Protein AF-A0A6G3S081-F1 (afdb_monomer)

Nearest PDB structures (foldseek):
  8uu7-assembly1_w  TM=6.257E-01  e=2.036E+00  Listeria innocua
  5myj-assembly1_A  TM=5.633E-01  e=4.355E+00  Lactococcus cremoris subsp. cremoris MG1363
  5npg-assembly1_A  TM=3.467E-01  e=5.978E+00  Drosophila melanogaster

Radius of gyration: 28.21 Å; Cα contacts (8 Å, |Δi|>4): 168; chains: 1; bounding box: 70×76×66 Å

Foldseek 3Di:
DDDDDDDDDDDDDDDDDDDDPDDDDDPDDDDDDDDPDWDKDKDWADDALPLQKTWMWIWTDDPPDIDIDTDIDSDDPPDQDWDAQFDDPPGDDADFDDQVLPPVPPSHNDPVSRCVRRHAGDFGQFPDDDGHSVCRPVSVRHD

Secondary structure (DSSP, 8-state):
----PPP----------------PPP----PPPP-SSSEEEEEEEPPSTT---EEEEEEEEETTEEEEEEEEESPPTT-----EEES-TT--------GGG-SS-SS---HHHHHHHH-SEEEE--SSS--SGGGTT-GGG--

pLDDT: mean 82.53, std 19.98, range [39.53, 98.12]

Sequence (143 aa):
MIPRHAVRLTALAAVPAALALATVPAAAHTGHPASASGDSYQVDLTSLNESGAKGTAMLSLDGTRLTVKIEVSGLVPGQPHAQHIHGSTSGHDFHCPDASADKNQDGIVTTAEGIPAYGDINISLTTKGDTSKNSGLAVDRMP

Mean predicted aligned error: 13.12 Å

Solvent-accessible surface area (backbone atoms only — not comparable to full-atom values): 9444 Å² total; per-residue (Å²): 135,90,81,82,85,80,88,79,90,77,88,79,87,81,79,84,83,77,84,76,83,80,80,76,78,75,86,71,83,79,81,78,87,87,63,101,72,55,60,70,47,79,44,80,42,72,56,62,78,82,54,58,31,34,36,41,36,42,37,38,38,54,94,91,47,74,47,78,48,77,50,76,44,57,65,72,82,97,57,87,68,68,55,66,45,59,31,61,98,84,64,77,92,61,40,85,61,59,81,83,38,33,80,86,70,82,83,53,67,48,72,82,48,29,32,87,36,34,37,51,62,49,34,20,54,40,81,61,84,69,36,43,49,92,36,52,77,46,46,93,37,38,124

Structure (mmCIF, N/CA/C/O backbone):
data_AF-A0A6G3S081-F1
#
_entry.id   AF-A0A6G3S081-F1
#
loop_
_atom_site.group_PDB
_atom_site.id
_atom_site.type_symbol
_atom_site.label_atom_id
_atom_site.label_alt_id
_atom_site.label_comp_id
_atom_site.label_asym_id
_atom_site.label_entity_id
_atom_site.label_seq_id
_atom_site.pdbx_PDB_ins_code
_atom_site.Cartn_x
_atom_site.Cartn_y
_atom_site.Cartn_z
_atom_site.occupancy
_atom_site.B_iso_or_equiv
_atom_site.auth_seq_id
_atom_site.auth_comp_id
_atom_site.auth_asym_id
_atom_site.auth_atom_id
_atom_site.pdbx_PDB_model_num
ATOM 1 N N . MET A 1 1 ? 54.254 58.977 -49.896 1.00 39.53 1 MET A N 1
ATOM 2 C CA . MET A 1 1 ? 53.050 59.688 -50.382 1.00 39.53 1 MET A CA 1
ATOM 3 C C . MET A 1 1 ? 51.918 58.666 -50.439 1.00 39.53 1 MET A C 1
ATOM 5 O O . MET A 1 1 ? 52.105 57.630 -51.057 1.00 39.53 1 MET A O 1
ATOM 9 N N . ILE A 1 2 ? 50.833 58.880 -49.689 1.00 45.09 2 ILE A N 1
ATOM 10 C CA . ILE A 1 2 ? 49.697 57.945 -49.514 1.00 45.09 2 ILE A CA 1
ATOM 11 C C . ILE A 1 2 ? 48.881 57.877 -50.827 1.00 45.09 2 ILE A C 1
ATOM 13 O O . ILE A 1 2 ? 48.691 58.926 -51.444 1.00 45.09 2 ILE A O 1
ATOM 17 N N . PRO A 1 3 ? 48.334 56.707 -51.225 1.00 46.28 3 PRO A N 1
ATOM 18 C CA . PRO A 1 3 ? 46.870 56.629 -51.257 1.00 46.28 3 PRO A CA 1
ATOM 19 C C . PRO A 1 3 ? 46.257 55.281 -50.805 1.00 46.28 3 PRO A C 1
ATOM 21 O O . PRO A 1 3 ? 46.511 54.224 -51.363 1.00 46.28 3 PRO A O 1
ATOM 24 N N . ARG A 1 4 ? 45.362 55.410 -49.815 1.00 47.19 4 ARG A N 1
ATOM 25 C CA . ARG A 1 4 ? 43.969 54.919 -49.761 1.00 47.19 4 ARG A CA 1
ATOM 26 C C . ARG A 1 4 ? 43.720 53.431 -50.053 1.00 47.19 4 ARG A C 1
ATOM 28 O O . ARG A 1 4 ? 43.466 53.042 -51.188 1.00 47.19 4 ARG A O 1
ATOM 35 N N . HIS A 1 5 ? 43.617 52.635 -48.987 1.00 46.06 5 HIS A N 1
ATOM 36 C CA . HIS A 1 5 ? 42.924 51.348 -49.037 1.00 46.06 5 HIS A CA 1
ATOM 37 C C . HIS A 1 5 ? 41.406 51.538 -48.987 1.00 46.06 5 HIS A C 1
ATOM 39 O O . HIS A 1 5 ? 40.876 52.325 -48.202 1.00 46.06 5 HIS A O 1
ATOM 45 N N . ALA A 1 6 ? 40.737 50.832 -49.896 1.00 58.69 6 ALA A N 1
ATOM 46 C CA . ALA A 1 6 ? 39.307 50.867 -50.118 1.00 58.69 6 ALA A CA 1
ATOM 47 C C . ALA A 1 6 ? 38.536 50.123 -49.021 1.00 58.69 6 ALA A C 1
ATOM 49 O O . ALA A 1 6 ? 38.948 49.080 -48.520 1.00 58.69 6 ALA A O 1
ATOM 50 N N . VAL A 1 7 ? 37.378 50.692 -48.707 1.00 50.53 7 VAL A N 1
ATOM 51 C CA . VAL A 1 7 ? 36.355 50.191 -47.795 1.00 50.53 7 VAL A CA 1
ATOM 52 C C . VAL A 1 7 ? 35.691 48.937 -48.369 1.00 50.53 7 VAL A C 1
ATOM 54 O O . VAL A 1 7 ? 35.231 48.954 -49.510 1.00 50.53 7 VAL A O 1
ATOM 57 N N . ARG A 1 8 ? 35.521 47.900 -47.544 1.00 54.97 8 ARG A N 1
ATOM 58 C CA . ARG A 1 8 ? 34.374 46.986 -47.637 1.00 54.97 8 ARG A CA 1
ATOM 59 C C . ARG A 1 8 ? 33.837 46.699 -46.237 1.00 54.97 8 ARG A C 1
ATOM 61 O O . ARG A 1 8 ? 34.487 46.038 -45.438 1.00 54.97 8 ARG A O 1
ATOM 68 N N . LEU A 1 9 ? 32.650 47.243 -45.966 1.00 50.84 9 LEU A N 1
ATOM 69 C CA . LEU A 1 9 ? 31.793 46.853 -44.853 1.00 50.84 9 LEU A CA 1
ATOM 70 C C . LEU A 1 9 ? 31.280 45.432 -45.105 1.00 50.84 9 LEU A C 1
ATOM 72 O O . LEU A 1 9 ? 30.627 45.184 -46.117 1.00 50.84 9 LEU A O 1
ATOM 76 N N . THR A 1 10 ? 31.484 44.541 -44.146 1.00 50.81 10 THR A N 1
ATOM 77 C CA . THR A 1 10 ? 30.658 43.344 -43.977 1.00 50.81 10 THR A CA 1
ATOM 78 C C . THR A 1 10 ? 30.145 43.348 -42.549 1.00 50.81 10 THR A C 1
ATOM 80 O O . THR A 1 10 ? 30.897 43.120 -41.605 1.00 50.81 10 THR A O 1
ATOM 83 N N . ALA A 1 11 ? 28.867 43.687 -42.403 1.00 49.09 11 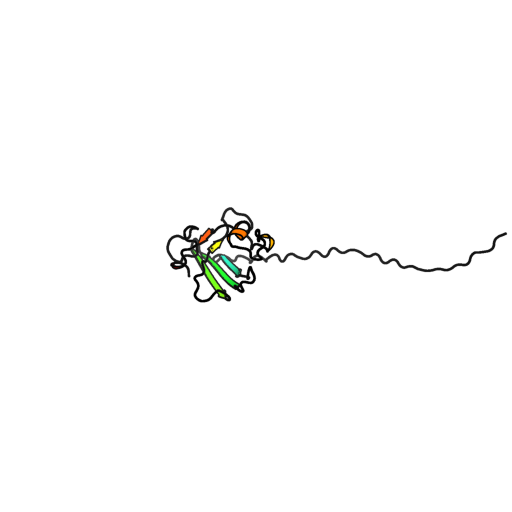ALA A N 1
ATOM 84 C CA . ALA A 1 11 ? 28.136 43.598 -41.153 1.00 49.09 11 ALA A CA 1
ATOM 85 C C . ALA A 1 11 ? 27.917 42.119 -40.807 1.00 49.09 11 ALA A C 1
ATOM 87 O O . ALA A 1 11 ? 27.245 41.408 -41.551 1.00 49.09 11 ALA A O 1
ATOM 88 N N . LEU A 1 12 ? 28.470 41.662 -39.682 1.00 48.69 12 LEU A N 1
ATOM 89 C CA . LEU A 1 12 ? 28.024 40.439 -39.020 1.00 48.69 12 LEU A CA 1
ATOM 90 C C . LEU A 1 12 ? 27.224 40.851 -37.785 1.00 48.69 12 LEU A C 1
ATOM 92 O O . LEU A 1 12 ? 27.776 41.327 -36.796 1.00 48.69 12 LEU A O 1
ATOM 96 N N . ALA A 1 13 ? 25.907 40.695 -37.878 1.00 47.91 13 ALA A N 1
ATOM 97 C CA . ALA A 1 13 ? 25.008 40.778 -36.742 1.00 47.91 13 ALA A CA 1
ATOM 98 C C . ALA A 1 13 ? 25.212 39.531 -35.869 1.00 47.91 13 ALA A C 1
ATOM 100 O O . ALA A 1 13 ? 24.849 38.426 -36.268 1.00 47.91 13 ALA A O 1
ATOM 101 N N . ALA A 1 14 ? 25.807 39.701 -34.690 1.00 49.00 14 ALA A N 1
ATOM 102 C CA . ALA A 1 14 ? 25.841 38.671 -33.660 1.00 49.00 14 ALA A CA 1
ATOM 103 C C . ALA A 1 14 ? 24.633 38.873 -32.734 1.00 49.00 14 ALA A C 1
ATOM 105 O O . ALA A 1 14 ? 24.585 39.816 -31.946 1.00 49.00 14 ALA A O 1
ATOM 106 N N . VAL A 1 15 ? 23.631 38.008 -32.883 1.00 49.19 15 VAL A N 1
ATOM 107 C CA . VAL A 1 15 ? 22.456 37.927 -32.007 1.00 49.19 15 VAL A CA 1
ATOM 108 C C . VAL A 1 15 ? 22.872 37.247 -30.691 1.00 49.19 15 VAL A C 1
ATOM 110 O O . VAL A 1 15 ? 23.509 36.194 -30.747 1.00 49.19 15 VAL A O 1
ATOM 113 N N . PRO A 1 16 ? 22.535 37.795 -29.510 1.00 48.22 16 PRO A N 1
ATOM 114 C CA . PRO A 1 16 ? 22.833 37.150 -28.236 1.00 48.22 16 PRO A CA 1
ATOM 115 C C . PRO A 1 16 ? 21.878 35.972 -27.995 1.00 48.22 16 PRO A C 1
ATOM 117 O O . PRO A 1 16 ? 20.666 36.153 -27.888 1.00 48.22 16 PRO A O 1
ATOM 120 N N . ALA A 1 17 ? 22.420 34.758 -27.884 1.00 48.38 17 ALA A N 1
ATOM 121 C CA . ALA A 1 17 ? 21.677 33.592 -27.419 1.00 48.38 17 ALA A CA 1
ATOM 122 C C . ALA A 1 17 ? 21.568 33.641 -25.885 1.00 48.38 17 ALA A C 1
ATOM 124 O O . ALA A 1 17 ? 22.477 33.230 -25.167 1.00 48.38 17 ALA A O 1
ATOM 125 N N . ALA A 1 18 ? 20.461 34.188 -25.382 1.00 49.62 18 ALA A N 1
ATOM 126 C CA . ALA A 1 18 ? 20.084 34.077 -23.980 1.00 49.62 18 ALA A CA 1
ATOM 127 C C . ALA A 1 18 ? 19.615 32.639 -23.702 1.00 49.62 18 ALA A C 1
ATOM 129 O O . ALA A 1 18 ? 18.588 32.197 -24.216 1.00 49.62 18 ALA A O 1
ATOM 130 N N . LEU A 1 19 ? 20.386 31.903 -22.902 1.00 48.91 19 LEU A N 1
ATOM 131 C CA . LEU A 1 19 ? 20.031 30.569 -22.426 1.00 48.91 19 LEU A CA 1
ATOM 132 C C . LEU A 1 19 ? 19.014 30.720 -21.282 1.00 48.91 19 LEU A C 1
ATOM 134 O O . LEU A 1 19 ? 19.380 30.955 -20.133 1.00 48.91 19 LEU A O 1
ATOM 138 N N . ALA A 1 20 ? 17.724 30.646 -21.603 1.00 49.78 20 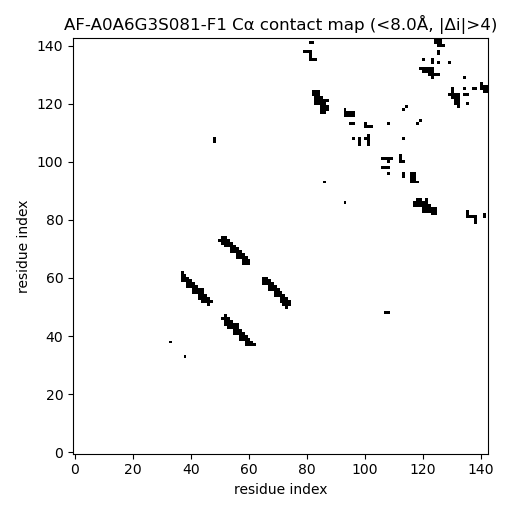ALA A N 1
ATOM 139 C CA . ALA A 1 20 ? 16.670 30.568 -20.598 1.00 49.78 20 ALA A CA 1
ATOM 140 C C . ALA A 1 20 ? 16.621 29.137 -20.036 1.00 49.78 20 ALA A C 1
ATOM 142 O O . ALA A 1 20 ? 16.283 28.197 -20.755 1.00 49.78 20 ALA A O 1
ATOM 143 N N . LEU A 1 21 ? 16.966 28.965 -18.755 1.00 49.88 21 LEU A N 1
ATOM 144 C CA . LEU A 1 21 ? 16.672 27.738 -18.013 1.00 49.88 21 LEU A CA 1
ATOM 145 C C . LEU A 1 21 ? 15.148 27.610 -17.891 1.00 49.88 21 LEU A C 1
ATOM 147 O O . LEU A 1 21 ? 14.517 28.321 -17.110 1.00 49.88 21 LEU A O 1
ATOM 151 N N . ALA A 1 22 ? 14.556 26.708 -18.669 1.00 47.72 22 ALA A N 1
ATOM 152 C CA . ALA A 1 22 ? 13.184 26.275 -18.463 1.00 47.72 22 ALA A CA 1
ATOM 153 C C . ALA A 1 22 ? 13.145 25.384 -17.214 1.00 47.72 22 ALA A C 1
ATOM 155 O O . ALA A 1 22 ? 13.578 24.233 -17.237 1.00 47.72 22 ALA A O 1
ATOM 156 N N . THR A 1 23 ? 12.652 25.922 -16.103 1.00 50.44 23 THR A N 1
ATOM 157 C CA . THR A 1 23 ? 12.283 25.124 -14.935 1.00 50.44 23 THR A CA 1
ATOM 158 C C . THR A 1 23 ? 11.034 24.322 -15.285 1.00 50.44 23 THR A C 1
ATOM 160 O O . THR A 1 23 ? 9.950 24.887 -15.428 1.00 50.44 23 THR A O 1
ATOM 163 N N . VAL A 1 24 ? 11.184 23.010 -15.448 1.00 52.03 24 VAL A N 1
ATOM 164 C CA . VAL A 1 24 ? 10.060 22.068 -15.473 1.00 52.03 24 VAL A CA 1
ATOM 165 C C . VAL A 1 24 ? 9.374 22.120 -14.103 1.00 52.03 24 VAL A C 1
ATOM 167 O O . VAL A 1 24 ? 10.057 21.915 -13.097 1.00 52.03 24 VAL A O 1
ATOM 170 N N . PRO A 1 25 ? 8.063 22.396 -14.008 1.00 51.69 25 PRO A N 1
ATOM 171 C CA . PRO A 1 25 ? 7.356 22.218 -12.754 1.00 51.69 25 PRO A CA 1
ATOM 172 C C . PRO A 1 25 ? 7.277 20.715 -12.481 1.00 51.69 25 PRO A C 1
ATOM 174 O O . PRO A 1 25 ? 6.672 19.972 -13.254 1.00 51.69 25 PRO A O 1
ATOM 177 N N . ALA A 1 26 ? 7.892 20.266 -11.386 1.00 47.66 26 ALA A N 1
ATOM 178 C CA . ALA A 1 26 ? 7.526 19.000 -10.773 1.00 47.66 26 ALA A CA 1
ATOM 179 C C . ALA A 1 26 ? 6.018 19.050 -10.493 1.00 47.66 26 ALA A C 1
ATOM 181 O O . ALA A 1 26 ? 5.528 20.025 -9.917 1.00 47.66 26 ALA A O 1
ATOM 182 N N . ALA A 1 27 ? 5.281 18.040 -10.950 1.00 51.53 27 ALA A N 1
ATOM 183 C CA . ALA A 1 27 ? 3.866 17.893 -10.654 1.00 51.53 27 ALA A CA 1
ATOM 184 C C . ALA A 1 27 ? 3.706 17.669 -9.144 1.00 51.53 27 ALA A C 1
ATOM 186 O O . ALA A 1 27 ? 3.759 16.548 -8.652 1.00 51.53 27 ALA A O 1
ATOM 187 N N . ALA A 1 28 ? 3.572 18.759 -8.394 1.00 46.56 28 ALA A N 1
ATOM 188 C CA . ALA A 1 28 ? 3.164 18.715 -7.005 1.00 46.56 28 ALA A CA 1
ATOM 189 C C . ALA A 1 28 ? 1.699 18.272 -6.976 1.00 46.56 28 ALA A C 1
ATOM 191 O O . ALA A 1 28 ? 0.830 18.956 -7.523 1.00 46.56 28 ALA A O 1
ATOM 192 N N . HIS A 1 29 ? 1.426 17.123 -6.359 1.00 52.72 29 HIS A N 1
ATOM 193 C CA . HIS A 1 29 ? 0.065 16.714 -6.043 1.00 52.72 29 HIS A CA 1
ATOM 194 C C . HIS A 1 29 ? -0.567 17.800 -5.164 1.00 52.72 29 HIS A C 1
ATOM 196 O O . HIS A 1 29 ? -0.135 18.053 -4.040 1.00 52.72 29 HIS A O 1
ATOM 202 N N . THR A 1 30 ? -1.560 18.498 -5.709 1.00 54.34 30 THR A N 1
ATOM 203 C CA . THR A 1 30 ? -2.309 19.532 -5.000 1.00 54.34 30 THR A CA 1
ATOM 204 C C . THR A 1 30 ? -3.079 18.884 -3.855 1.00 54.34 30 THR A C 1
ATOM 206 O O . THR A 1 30 ? -3.978 18.075 -4.090 1.00 54.34 30 THR A O 1
ATOM 209 N N . GLY A 1 31 ? -2.722 19.232 -2.618 1.00 49.59 31 GLY A N 1
ATOM 210 C CA . GLY A 1 31 ? -3.473 18.839 -1.430 1.00 49.59 31 GLY A CA 1
ATOM 211 C C . GLY A 1 31 ? -4.921 19.325 -1.520 1.00 49.59 31 GLY A C 1
ATOM 212 O O . GLY A 1 31 ? -5.180 20.476 -1.875 1.00 49.59 31 GLY A O 1
ATOM 213 N N . HIS A 1 32 ? -5.864 18.434 -1.224 1.00 56.84 32 HIS A N 1
ATOM 214 C CA . HIS A 1 32 ? -7.286 18.758 -1.173 1.00 56.84 32 HIS A CA 1
ATOM 215 C C . HIS A 1 32 ? -7.602 19.558 0.107 1.00 56.84 32 HIS A C 1
ATOM 217 O O . HIS A 1 32 ? -7.055 19.242 1.165 1.00 56.84 32 HIS A O 1
ATOM 223 N N . PRO A 1 33 ? -8.478 20.580 0.052 1.00 50.25 33 PRO A N 1
ATOM 224 C CA . PRO A 1 33 ? -8.895 21.316 1.241 1.00 50.25 33 PRO A CA 1
ATOM 225 C C . PRO A 1 33 ? -9.764 20.431 2.146 1.00 50.25 33 PRO A C 1
ATOM 227 O O . PRO A 1 33 ? -10.773 19.880 1.706 1.00 50.25 33 PRO A O 1
ATOM 230 N N . ALA A 1 34 ? -9.386 20.319 3.421 1.00 49.50 34 ALA A N 1
ATOM 231 C CA . ALA A 1 34 ? -10.163 19.614 4.435 1.00 49.50 34 ALA A CA 1
ATOM 232 C C . ALA A 1 34 ? -11.380 20.456 4.855 1.00 49.50 34 ALA A C 1
ATOM 234 O O . ALA A 1 34 ? -11.236 21.579 5.343 1.00 49.50 34 ALA A O 1
ATOM 235 N N . SER A 1 35 ? -12.582 19.913 4.659 1.00 42.03 35 SER A N 1
ATOM 236 C CA . SER A 1 35 ? -13.835 20.469 5.173 1.00 42.03 35 SER A CA 1
ATOM 237 C C . SER A 1 35 ? -14.300 19.616 6.355 1.00 42.03 35 SER A C 1
ATOM 239 O O . SER A 1 35 ? -14.198 18.393 6.315 1.00 42.03 35 SER A O 1
ATOM 241 N N . ALA A 1 36 ? -14.781 20.253 7.423 1.00 48.78 36 ALA A N 1
ATOM 242 C CA . ALA A 1 36 ? -15.096 19.610 8.697 1.00 48.78 36 ALA A CA 1
ATOM 243 C C . ALA A 1 36 ? -16.326 18.675 8.615 1.00 48.78 36 ALA A C 1
ATOM 245 O O . ALA A 1 36 ? -17.447 19.090 8.901 1.00 48.78 36 ALA A O 1
ATOM 246 N N . SER A 1 37 ? -16.099 17.412 8.236 1.00 54.12 37 SER A N 1
ATOM 247 C CA . SER A 1 37 ? -16.997 16.258 8.415 1.00 54.12 37 SER A CA 1
ATOM 248 C C . SER A 1 37 ? -16.253 14.955 8.072 1.00 54.12 37 SER A C 1
ATOM 250 O O . SER A 1 37 ? -16.465 14.407 6.997 1.00 54.12 37 SER A O 1
ATOM 252 N N . GLY A 1 38 ? -15.368 14.481 8.957 1.00 61.09 38 GLY A N 1
ATOM 253 C CA . GLY A 1 38 ? -14.516 13.305 8.713 1.00 61.09 38 GLY A CA 1
ATOM 254 C C . GLY A 1 38 ? -13.500 13.526 7.585 1.00 61.09 38 GLY A C 1
ATOM 255 O O . GLY A 1 38 ? -13.840 13.964 6.486 1.00 61.09 38 GLY A O 1
ATOM 256 N N . ASP A 1 39 ? -12.230 13.225 7.830 1.00 82.38 39 ASP A N 1
ATOM 257 C CA . ASP A 1 39 ? -11.232 13.397 6.778 1.00 82.38 39 ASP A CA 1
ATOM 258 C C . ASP A 1 39 ? -11.407 12.290 5.736 1.00 82.38 39 ASP A C 1
ATOM 260 O O . ASP A 1 39 ? -11.436 11.102 6.072 1.00 82.38 39 ASP A O 1
ATOM 264 N N . SER A 1 40 ? -11.553 12.682 4.470 1.00 91.50 40 SER A N 1
ATOM 265 C CA . SER A 1 40 ? -11.631 11.757 3.341 1.00 91.50 40 SER A CA 1
ATOM 266 C C . SER A 1 40 ? -10.468 11.994 2.389 1.00 91.50 40 SER A C 1
ATOM 268 O O . SER A 1 40 ? -10.193 13.128 2.002 1.00 91.50 40 SER A O 1
ATOM 270 N N . TYR A 1 41 ? -9.807 10.912 1.996 1.00 94.19 41 TYR A N 1
ATOM 271 C CA . TYR A 1 41 ? -8.633 10.918 1.137 1.00 94.19 41 TYR A CA 1
ATOM 272 C C . TYR A 1 41 ? -8.867 9.985 -0.045 1.00 94.19 41 TYR A C 1
ATOM 274 O O . TYR A 1 41 ? -9.362 8.871 0.125 1.00 94.19 41 TYR A O 1
ATOM 282 N N . GLN A 1 42 ? -8.489 10.431 -1.237 1.00 95.94 42 GLN A N 1
ATOM 283 C CA . GLN A 1 42 ? -8.444 9.593 -2.427 1.00 95.94 42 GLN A CA 1
ATOM 284 C C . GLN A 1 42 ? -6.986 9.327 -2.795 1.00 95.94 42 GLN A C 1
ATOM 286 O O . GLN A 1 42 ? -6.161 10.239 -2.778 1.00 95.94 42 GLN A O 1
ATOM 291 N N . VAL A 1 43 ? -6.691 8.080 -3.143 1.00 94.94 43 VAL A N 1
ATOM 292 C CA . VAL A 1 43 ? -5.395 7.634 -3.648 1.00 94.94 43 VAL A CA 1
ATOM 293 C C . VAL A 1 43 ? -5.620 6.984 -5.002 1.00 94.94 43 VAL A C 1
ATOM 295 O O . VAL A 1 43 ? -6.379 6.020 -5.109 1.00 94.94 43 VAL A O 1
ATOM 298 N N . ASP A 1 44 ? -4.946 7.490 -6.027 1.00 96.25 44 ASP A N 1
ATOM 299 C CA . ASP A 1 44 ? -4.932 6.857 -7.340 1.00 96.25 44 ASP A CA 1
ATOM 300 C C . ASP A 1 44 ? -3.775 5.854 -7.397 1.00 96.25 44 ASP A C 1
ATOM 302 O O . ASP A 1 44 ? -2.619 6.189 -7.137 1.00 96.25 44 AS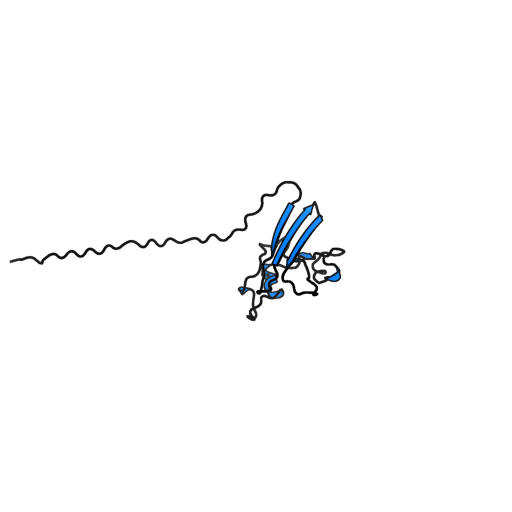P A O 1
ATOM 306 N N . LEU A 1 45 ? -4.099 4.600 -7.707 1.00 95.50 45 LEU A N 1
ATOM 307 C CA . LEU A 1 45 ? -3.153 3.495 -7.789 1.00 95.50 45 LEU A CA 1
ATOM 308 C C . LEU A 1 45 ? -2.713 3.327 -9.241 1.00 95.50 45 LEU A C 1
ATOM 310 O O . LEU A 1 45 ? -3.520 2.984 -10.113 1.00 95.50 45 LEU A O 1
ATOM 314 N N . THR A 1 46 ? -1.426 3.540 -9.492 1.00 94.44 46 THR A N 1
ATOM 315 C CA . THR A 1 46 ? -0.795 3.323 -10.793 1.00 94.44 46 THR A CA 1
ATOM 316 C C . THR A 1 46 ? 0.028 2.039 -10.793 1.00 94.44 46 THR A C 1
ATOM 318 O O . THR A 1 46 ? 0.454 1.534 -9.756 1.00 94.44 46 THR A O 1
ATOM 321 N N . SER A 1 47 ? 0.222 1.486 -11.986 1.00 94.31 47 SER A N 1
ATOM 322 C CA . SER A 1 47 ? 0.970 0.246 -12.173 1.00 94.31 47 SER A CA 1
ATOM 323 C C . SER A 1 47 ? 2.459 0.453 -11.893 1.00 94.31 47 SER A C 1
ATOM 325 O O . SER A 1 47 ? 3.066 1.366 -12.448 1.00 94.31 47 SER A O 1
ATOM 327 N N . LEU A 1 48 ? 3.057 -0.465 -11.130 1.00 92.44 48 LEU A N 1
ATOM 328 C CA . LEU A 1 48 ? 4.507 -0.693 -1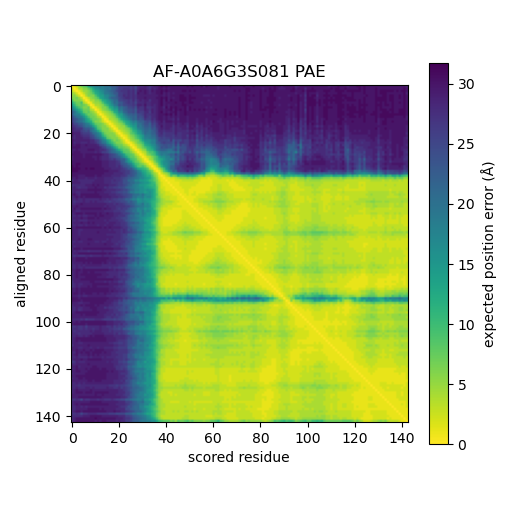1.084 1.00 92.44 48 LEU A CA 1
ATOM 329 C C . LEU A 1 48 ? 4.867 -1.971 -11.853 1.00 92.44 48 LEU A C 1
ATOM 331 O O . LEU A 1 48 ? 4.023 -2.861 -11.998 1.00 92.44 48 LEU A O 1
ATOM 335 N N . ASN A 1 49 ? 6.109 -2.051 -12.342 1.00 93.44 49 ASN A N 1
ATOM 336 C CA . ASN A 1 49 ? 6.653 -3.183 -13.111 1.00 93.44 49 ASN A CA 1
ATOM 337 C C . ASN A 1 49 ? 5.783 -3.604 -14.307 1.00 93.44 49 ASN A C 1
ATOM 339 O O . ASN A 1 49 ? 5.639 -4.795 -14.574 1.00 93.44 49 ASN A O 1
ATOM 343 N N . GLU A 1 50 ? 5.125 -2.646 -14.970 1.00 91.81 50 GLU A N 1
ATOM 344 C CA . GLU A 1 50 ? 4.176 -2.924 -16.062 1.00 91.81 50 GLU A CA 1
ATOM 345 C C . GLU A 1 50 ? 3.106 -3.981 -15.710 1.00 91.81 50 GLU A C 1
ATOM 347 O O . GLU A 1 50 ? 2.562 -4.654 -16.584 1.00 91.81 50 GLU A O 1
ATOM 352 N N . SER A 1 51 ? 2.778 -4.130 -14.420 1.00 93.12 51 SER A N 1
ATOM 353 C CA . SER A 1 51 ? 1.829 -5.137 -13.923 1.00 93.12 51 SER A CA 1
ATOM 354 C C . SER A 1 51 ? 0.419 -4.986 -14.497 1.00 93.12 51 SER A C 1
ATOM 356 O O . SER A 1 51 ? -0.362 -5.934 -14.480 1.00 93.12 51 SER A O 1
ATOM 358 N N . GLY A 1 52 ? 0.062 -3.788 -14.970 1.00 95.81 52 GLY A N 1
ATOM 359 C CA . GLY A 1 52 ? -1.271 -3.460 -15.471 1.00 95.81 52 GLY A CA 1
ATOM 360 C C . GLY A 1 52 ? -2.309 -3.225 -14.368 1.00 95.81 52 GLY A C 1
ATOM 361 O O . GLY A 1 52 ? -3.419 -2.764 -14.676 1.00 95.81 52 GLY A O 1
ATOM 362 N N . ALA A 1 53 ? -1.940 -3.484 -13.108 1.00 96.38 53 ALA A N 1
ATOM 363 C CA . ALA A 1 53 ? -2.743 -3.217 -11.927 1.00 96.38 53 ALA A CA 1
ATOM 364 C C . ALA A 1 53 ? -2.909 -1.707 -11.728 1.00 96.38 53 ALA A C 1
ATOM 366 O O . ALA A 1 53 ? -1.942 -0.948 -11.754 1.00 96.38 53 ALA A O 1
ATOM 367 N N . LYS A 1 54 ? -4.151 -1.259 -11.565 1.00 97.56 54 LYS A N 1
ATOM 368 C CA . LYS A 1 54 ? -4.488 0.156 -11.366 1.00 97.56 54 LYS A CA 1
ATOM 369 C C . LYS A 1 54 ? -5.858 0.301 -10.730 1.00 97.56 54 LYS A C 1
ATOM 371 O O . LYS A 1 54 ? -6.691 -0.604 -10.849 1.00 97.56 54 LYS A O 1
ATOM 376 N N . GLY A 1 55 ? -6.119 1.449 -10.126 1.00 97.06 55 GLY A N 1
ATOM 377 C CA . GLY A 1 55 ? -7.400 1.703 -9.487 1.00 97.06 55 GLY A CA 1
ATOM 378 C C . GLY A 1 55 ? -7.425 2.968 -8.652 1.00 97.06 55 GLY A C 1
ATOM 379 O O . GLY A 1 55 ? -6.565 3.833 -8.785 1.00 97.06 55 GLY A O 1
ATOM 380 N N . THR A 1 56 ? -8.401 3.032 -7.758 1.00 98.12 56 THR A N 1
ATOM 381 C CA . THR A 1 56 ? -8.572 4.127 -6.809 1.00 98.12 56 THR A CA 1
ATOM 382 C C . THR A 1 56 ? -8.918 3.551 -5.441 1.00 98.12 56 THR A C 1
ATOM 384 O O . THR A 1 56 ? -9.736 2.635 -5.327 1.00 98.12 56 THR A O 1
ATOM 387 N N . ALA A 1 57 ? -8.307 4.099 -4.395 1.00 97.12 57 ALA A N 1
ATOM 388 C CA . ALA A 1 57 ? -8.674 3.849 -3.012 1.00 97.12 57 ALA A CA 1
ATOM 389 C C . ALA A 1 57 ? -9.256 5.125 -2.394 1.00 97.12 57 ALA A C 1
ATOM 391 O O . ALA A 1 57 ? -8.674 6.201 -2.498 1.00 97.12 57 ALA A O 1
ATOM 392 N N . MET A 1 58 ? -10.401 5.003 -1.732 1.00 97.56 58 MET A N 1
ATOM 393 C CA . MET A 1 58 ? -11.002 6.057 -0.923 1.00 97.56 58 MET A CA 1
ATOM 394 C C . MET A 1 58 ? -10.920 5.665 0.548 1.00 97.56 58 MET A C 1
ATOM 396 O O . MET A 1 58 ? -11.375 4.588 0.937 1.00 97.56 58 MET A O 1
ATOM 400 N N . LEU A 1 59 ? -10.348 6.544 1.361 1.00 95.94 59 LEU A N 1
ATOM 401 C CA . LEU A 1 59 ? -10.180 6.381 2.796 1.00 95.94 59 LEU A CA 1
ATOM 402 C C . LEU A 1 59 ? -11.021 7.446 3.495 1.00 95.94 59 LEU A C 1
ATOM 404 O O . LEU A 1 59 ? -10.905 8.617 3.159 1.00 95.94 59 LEU A O 1
ATOM 408 N N . SER A 1 60 ? -11.843 7.060 4.464 1.00 96.31 60 SER A N 1
ATOM 409 C CA . SER A 1 60 ? -12.611 7.991 5.297 1.00 96.31 60 SER A CA 1
ATOM 410 C C . SER A 1 60 ? -12.393 7.664 6.769 1.00 96.31 60 SER A C 1
ATOM 412 O O . SER A 1 60 ? -12.563 6.510 7.177 1.00 96.31 60 SER A O 1
ATOM 414 N N . LEU A 1 61 ? -11.979 8.661 7.552 1.00 93.44 61 LEU A N 1
ATOM 415 C CA . LEU A 1 61 ? -11.696 8.529 8.977 1.00 93.44 61 LEU A CA 1
ATOM 416 C C . LEU A 1 61 ? -12.791 9.204 9.812 1.00 93.44 61 LEU A C 1
ATOM 418 O O . LEU A 1 61 ? -12.995 10.416 9.731 1.00 93.44 61 LEU A O 1
ATOM 422 N N . ASP A 1 62 ? -13.449 8.411 10.657 1.00 93.25 62 ASP A N 1
ATOM 423 C CA . ASP A 1 62 ? -14.411 8.869 11.664 1.00 93.25 62 ASP A CA 1
ATOM 424 C C . ASP A 1 62 ? -13.931 8.447 13.061 1.00 93.25 62 ASP A C 1
ATOM 426 O O . ASP A 1 62 ? -14.000 7.275 13.448 1.00 93.25 62 ASP A O 1
ATOM 430 N N . GLY A 1 63 ? -13.359 9.399 13.802 1.00 90.88 63 GLY A N 1
ATOM 431 C CA . GLY A 1 63 ? -12.691 9.135 15.074 1.00 90.88 63 GLY A CA 1
ATOM 432 C C . GLY A 1 63 ? -11.529 8.153 14.903 1.00 90.88 63 GLY A C 1
ATOM 433 O O . GLY A 1 63 ? -10.496 8.490 14.335 1.00 90.88 63 GLY A O 1
ATOM 434 N N . THR A 1 64 ? -11.695 6.928 15.401 1.00 88.50 64 THR A N 1
ATOM 435 C CA . THR A 1 64 ? -10.712 5.835 15.274 1.00 88.50 64 THR A CA 1
ATOM 436 C C . THR A 1 64 ? -11.116 4.776 14.246 1.00 88.50 64 THR A C 1
ATOM 438 O O . THR A 1 64 ? -10.447 3.749 14.117 1.00 88.50 64 THR A O 1
ATOM 441 N N . ARG A 1 65 ? -12.218 4.991 13.516 1.00 91.19 65 ARG A N 1
ATOM 442 C CA . ARG A 1 65 ? -12.712 4.070 12.495 1.00 91.19 65 ARG A CA 1
ATOM 443 C C . ARG A 1 65 ? -12.280 4.544 11.115 1.00 91.19 65 ARG A C 1
ATOM 445 O O . ARG A 1 65 ? -12.779 5.546 10.614 1.00 91.19 65 ARG A O 1
ATOM 452 N N . LEU A 1 66 ? -11.397 3.774 10.489 1.00 92.25 66 LEU A N 1
ATOM 453 C CA . LEU A 1 66 ? -11.014 3.956 9.095 1.00 92.25 66 LEU A CA 1
ATOM 454 C C . LEU A 1 66 ? -11.887 3.070 8.201 1.00 92.25 66 LEU A C 1
ATOM 456 O O . LEU A 1 66 ? -11.902 1.850 8.356 1.00 92.25 66 LEU A O 1
ATOM 460 N N . THR A 1 67 ? -12.595 3.682 7.257 1.00 94.88 67 THR A N 1
ATOM 461 C CA . THR A 1 67 ? -13.291 2.977 6.176 1.00 94.88 67 THR A CA 1
ATOM 462 C C . THR A 1 67 ? -12.456 3.083 4.913 1.00 94.88 67 THR A C 1
ATOM 464 O O . THR A 1 67 ? -12.096 4.187 4.510 1.00 94.88 67 THR A O 1
ATOM 467 N N . VAL A 1 68 ? -12.162 1.946 4.284 1.00 95.88 68 VAL A N 1
ATOM 468 C CA . VAL A 1 68 ? -11.376 1.880 3.049 1.00 95.88 68 VAL A CA 1
ATOM 469 C C . VAL A 1 68 ? -12.218 1.223 1.964 1.00 95.88 68 VAL A C 1
ATOM 471 O O . VAL A 1 68 ? -12.731 0.121 2.153 1.00 95.88 68 VAL A O 1
ATOM 474 N N . LYS A 1 69 ? -12.363 1.901 0.827 1.00 96.12 69 LYS A N 1
ATOM 475 C CA . LYS A 1 69 ? -12.998 1.367 -0.379 1.00 96.12 69 LYS A CA 1
ATOM 476 C C . LYS A 1 69 ? -11.968 1.349 -1.498 1.00 96.12 69 LYS A C 1
ATOM 478 O O . LYS A 1 69 ? -11.398 2.390 -1.802 1.00 96.12 69 LYS A O 1
ATOM 483 N N . ILE A 1 70 ? -11.744 0.189 -2.105 1.00 96.00 70 ILE A N 1
ATOM 484 C CA . ILE A 1 70 ? -10.756 0.003 -3.171 1.00 96.00 70 ILE A CA 1
ATOM 485 C C . ILE A 1 70 ? -11.479 -0.519 -4.409 1.00 96.00 70 ILE A C 1
ATOM 487 O O . ILE A 1 70 ? -12.199 -1.512 -4.344 1.00 96.00 70 ILE A O 1
ATOM 491 N N . GLU A 1 71 ? -11.280 0.155 -5.535 1.00 96.62 71 GLU A N 1
ATOM 492 C CA . GLU A 1 71 ? -11.739 -0.290 -6.847 1.00 96.62 71 GLU A CA 1
ATOM 493 C C . GLU A 1 71 ? -10.514 -0.452 -7.742 1.00 96.62 71 GLU A C 1
ATOM 495 O O . GLU A 1 71 ? -9.815 0.517 -8.031 1.00 96.62 71 GLU A O 1
ATOM 500 N N . VAL A 1 72 ? -10.222 -1.688 -8.146 1.00 96.31 72 VAL A N 1
ATOM 501 C CA . VAL A 1 72 ? -8.994 -2.049 -8.867 1.00 96.31 72 VAL A CA 1
ATOM 502 C C . VAL A 1 72 ? -9.287 -2.966 -10.046 1.00 96.31 72 VAL A C 1
ATOM 504 O O . VAL A 1 72 ? -10.252 -3.727 -10.057 1.00 96.31 72 VAL A O 1
ATOM 507 N N . SER A 1 73 ? -8.426 -2.894 -11.057 1.00 97.25 73 SER A N 1
ATOM 508 C CA . SER A 1 73 ? -8.467 -3.723 -12.263 1.00 97.25 73 SER A CA 1
ATOM 509 C C . SER A 1 73 ? -7.053 -4.129 -12.679 1.00 97.25 73 SER A C 1
ATOM 511 O O . SER A 1 73 ? -6.076 -3.560 -12.197 1.00 97.25 73 SER A O 1
ATOM 513 N N . GLY A 1 74 ? -6.939 -5.106 -13.584 1.00 97.19 74 GLY A N 1
ATOM 514 C CA . GLY A 1 74 ? -5.640 -5.599 -14.061 1.00 97.19 74 GLY A CA 1
ATOM 515 C C . GLY A 1 74 ? -4.924 -6.535 -13.084 1.00 97.19 74 GLY A C 1
ATOM 516 O O . GLY A 1 74 ? -3.763 -6.857 -13.293 1.00 97.19 74 GLY A O 1
ATOM 517 N N . LEU A 1 75 ? -5.611 -6.981 -12.029 1.00 95.69 75 LEU A N 1
ATOM 518 C CA . LEU A 1 75 ? -5.097 -7.984 -11.102 1.00 95.69 75 LEU A CA 1
ATOM 519 C C . LEU A 1 75 ? -5.114 -9.384 -11.725 1.00 95.69 75 LEU A C 1
ATOM 521 O O . LEU A 1 75 ? -5.958 -9.692 -12.570 1.00 95.69 75 LEU A O 1
ATOM 525 N N . VAL A 1 76 ? -4.225 -10.260 -11.249 1.00 95.31 76 VAL A N 1
ATOM 526 C CA . VAL A 1 76 ? -4.220 -11.676 -11.640 1.00 95.31 76 VAL A CA 1
ATOM 527 C C . VAL A 1 76 ? -5.534 -12.340 -11.188 1.00 95.31 76 VAL A C 1
ATOM 529 O O . VAL A 1 76 ? -5.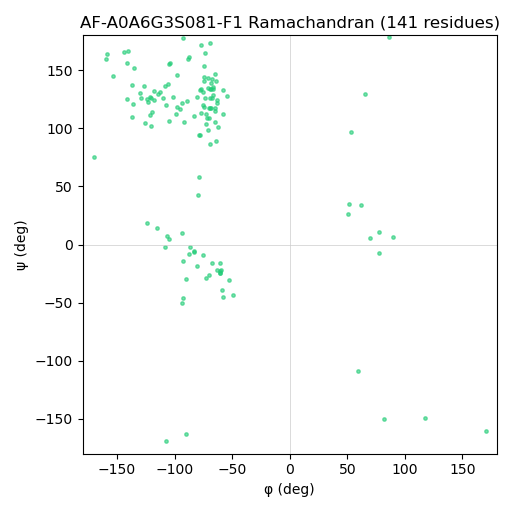825 -12.337 -9.985 1.00 95.31 76 VAL A O 1
ATOM 532 N N . PRO A 1 77 ? -6.33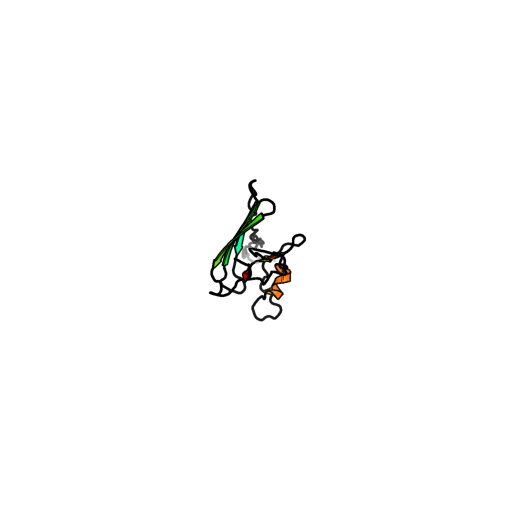2 -12.918 -12.108 1.00 94.25 77 PRO A N 1
ATOM 533 C CA . PRO A 1 77 ? -7.626 -13.506 -11.769 1.00 94.25 77 PRO A CA 1
ATOM 534 C C . PRO A 1 77 ? -7.516 -14.708 -10.826 1.00 94.25 77 PRO A C 1
ATOM 536 O O . PRO A 1 77 ? -6.644 -15.559 -10.988 1.00 94.25 77 PRO A O 1
ATOM 539 N N . GLY A 1 78 ? -8.443 -14.803 -9.869 1.00 92.75 78 GLY A N 1
ATOM 540 C CA . GLY A 1 78 ? -8.572 -15.957 -8.969 1.00 92.75 78 GLY A CA 1
ATOM 541 C C . GLY A 1 78 ? -7.443 -16.121 -7.946 1.00 92.75 78 GLY A C 1
ATOM 542 O O . GLY A 1 78 ? -7.428 -17.121 -7.234 1.00 92.75 78 GLY A O 1
ATOM 543 N N . GLN A 1 79 ? -6.514 -15.167 -7.865 1.00 95.38 79 GLN A N 1
ATOM 544 C CA . GLN A 1 79 ? -5.445 -15.161 -6.870 1.00 95.38 79 GLN A CA 1
ATOM 545 C C . GLN A 1 79 ? -5.808 -14.260 -5.687 1.00 95.38 79 GLN A C 1
ATOM 547 O O . GLN A 1 79 ? -6.466 -13.237 -5.891 1.00 95.38 79 GLN A O 1
ATOM 552 N N . PRO A 1 80 ? -5.388 -14.606 -4.457 1.00 94.38 80 PRO A N 1
ATOM 553 C CA . PRO A 1 80 ? -5.525 -13.706 -3.324 1.00 94.38 80 PRO A CA 1
ATOM 554 C C . PRO A 1 80 ? -4.611 -12.488 -3.497 1.00 94.38 80 PRO A C 1
ATOM 556 O O . PRO A 1 80 ? -3.468 -12.617 -3.937 1.00 94.38 80 PRO A O 1
ATOM 559 N N . HIS A 1 81 ? -5.099 -11.316 -3.091 1.00 94.38 81 HIS A N 1
ATOM 560 C CA . HIS A 1 81 ? -4.339 -10.065 -3.104 1.00 94.38 81 HIS A CA 1
ATOM 561 C C . HIS A 1 81 ? -4.279 -9.514 -1.689 1.00 94.38 81 HIS A C 1
ATOM 563 O O . HIS A 1 81 ? -5.300 -9.118 -1.127 1.00 94.38 81 HIS A O 1
ATOM 569 N N . ALA A 1 82 ? -3.087 -9.523 -1.098 1.00 95.88 82 ALA A N 1
ATOM 570 C CA . ALA A 1 82 ? -2.894 -8.938 0.218 1.00 95.88 82 ALA A CA 1
ATOM 571 C C . ALA A 1 82 ? -2.974 -7.406 0.125 1.00 95.88 82 ALA A C 1
ATOM 573 O O . ALA A 1 82 ? -2.399 -6.813 -0.786 1.00 95.88 82 ALA A O 1
ATOM 574 N N . GLN A 1 83 ? -3.699 -6.776 1.050 1.00 96.06 83 GLN A N 1
ATOM 575 C CA . GLN A 1 83 ? -3.976 -5.340 1.025 1.00 96.06 83 GLN A CA 1
ATOM 576 C C . GLN A 1 83 ? -3.511 -4.682 2.327 1.00 96.06 83 GLN A C 1
ATOM 578 O O . GLN A 1 83 ? -3.918 -5.077 3.428 1.00 96.06 83 GLN A O 1
ATOM 583 N N . HIS A 1 84 ? -2.666 -3.659 2.196 1.00 95.75 84 HIS A N 1
ATOM 584 C CA . HIS A 1 84 ? -2.035 -2.967 3.320 1.00 95.75 84 HIS A CA 1
ATOM 585 C C . HIS A 1 84 ? -1.958 -1.464 3.081 1.00 95.75 84 HIS A C 1
ATOM 587 O O . HIS A 1 84 ? -1.882 -1.002 1.944 1.00 95.75 84 HIS A O 1
ATOM 593 N N . ILE A 1 85 ? -1.878 -0.715 4.176 1.00 95.00 85 ILE A N 1
ATOM 594 C CA . ILE A 1 85 ? -1.316 0.634 4.185 1.00 95.00 85 ILE A CA 1
ATOM 595 C C . ILE A 1 85 ? 0.131 0.500 4.658 1.00 95.00 85 ILE A C 1
ATOM 597 O O . ILE A 1 85 ? 0.385 0.037 5.775 1.00 95.00 85 ILE A O 1
ATOM 601 N N . HIS A 1 86 ? 1.070 0.881 3.797 1.00 95.06 86 HIS A N 1
ATOM 602 C CA . HIS A 1 86 ? 2.496 0.914 4.107 1.00 95.06 86 HIS A CA 1
ATOM 603 C C . HIS A 1 86 ? 2.913 2.254 4.730 1.00 95.06 86 HIS A C 1
ATOM 605 O O . HIS A 1 86 ? 2.189 3.246 4.645 1.00 95.06 86 HIS A O 1
ATOM 611 N N . GLY A 1 87 ? 4.0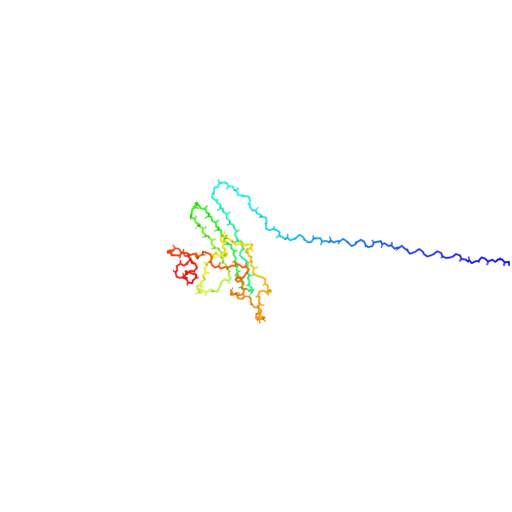72 2.265 5.385 1.00 94.06 87 GLY A N 1
ATOM 612 C CA . GLY A 1 87 ? 4.693 3.456 5.959 1.00 94.06 87 GLY A CA 1
ATOM 613 C C . GLY A 1 87 ? 4.842 3.365 7.476 1.00 94.06 87 GLY A C 1
ATOM 614 O O . GLY A 1 87 ? 5.023 2.288 8.043 1.00 94.06 87 GLY A O 1
ATOM 615 N N . SER A 1 88 ? 4.782 4.508 8.155 1.00 91.00 88 SER A N 1
ATOM 616 C CA . SER A 1 88 ? 4.755 4.589 9.617 1.00 91.00 88 SER A CA 1
ATOM 617 C C . SER A 1 88 ? 4.175 5.922 10.093 1.00 91.00 88 SER A C 1
ATOM 619 O O . SER A 1 88 ? 4.093 6.888 9.339 1.00 91.00 88 SER A O 1
ATOM 621 N N . THR A 1 89 ? 3.791 5.993 11.368 1.00 85.81 89 THR A N 1
ATOM 622 C CA . THR A 1 89 ? 3.293 7.229 12.004 1.00 85.81 89 THR A CA 1
ATOM 623 C C . THR A 1 89 ? 4.404 8.162 12.494 1.00 85.81 89 THR A C 1
ATOM 625 O O . THR A 1 89 ? 4.123 9.266 12.949 1.00 85.81 89 THR A O 1
ATOM 628 N N . SER A 1 90 ? 5.664 7.735 12.404 1.00 85.38 90 SER A N 1
ATOM 629 C CA . SER A 1 90 ? 6.851 8.494 12.821 1.00 85.38 90 SER A CA 1
ATOM 630 C C . SER A 1 90 ? 7.868 8.656 11.685 1.00 85.38 90 SER A C 1
ATOM 632 O O . SER A 1 90 ? 9.058 8.834 11.942 1.00 85.38 90 SER A O 1
ATOM 634 N N . GLY A 1 91 ? 7.427 8.455 10.443 1.00 74.12 91 GLY A N 1
ATOM 635 C CA . GLY A 1 91 ? 8.286 8.263 9.282 1.00 74.12 91 GLY A CA 1
ATOM 636 C C . GLY A 1 91 ? 8.666 9.539 8.542 1.00 74.12 91 GLY A C 1
ATOM 637 O O . GLY A 1 91 ? 8.557 10.653 9.048 1.00 74.12 91 GLY A O 1
ATOM 638 N N . HIS A 1 92 ? 9.141 9.325 7.321 1.00 81.62 92 HIS A N 1
ATOM 639 C CA . HIS A 1 92 ? 9.463 10.344 6.328 1.00 81.62 92 HIS A CA 1
ATOM 640 C C . HIS A 1 92 ? 8.403 10.328 5.214 1.00 81.62 92 HIS A C 1
ATOM 642 O O . HIS A 1 92 ? 7.365 9.683 5.348 1.00 81.62 92 HIS A O 1
ATOM 648 N N . ASP A 1 93 ? 8.663 11.041 4.121 1.00 88.81 93 ASP A N 1
ATOM 649 C CA . ASP A 1 93 ? 7.799 11.054 2.941 1.00 88.81 93 ASP A CA 1
ATOM 650 C C . ASP A 1 93 ? 7.874 9.717 2.179 1.00 88.81 93 ASP A C 1
ATOM 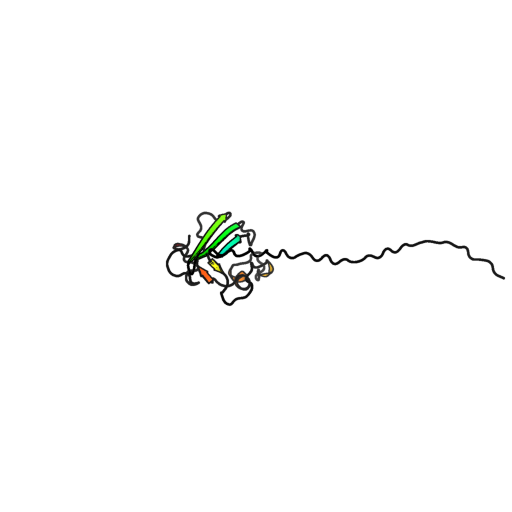652 O O . ASP A 1 93 ? 8.827 9.447 1.439 1.00 88.81 93 ASP A O 1
ATOM 656 N N . PHE A 1 94 ? 6.892 8.848 2.421 1.00 92.94 94 PHE A N 1
ATOM 657 C CA . PHE A 1 94 ? 6.785 7.547 1.767 1.00 92.94 94 PHE A CA 1
ATOM 658 C C . PHE A 1 94 ? 6.259 7.707 0.344 1.00 92.94 94 PHE A C 1
ATOM 660 O O . PHE A 1 94 ? 5.259 8.381 0.105 1.00 92.94 94 PHE A O 1
ATOM 667 N N . HIS A 1 95 ? 6.908 7.036 -0.600 1.00 92.25 95 HIS A N 1
ATOM 668 C CA . HIS A 1 95 ? 6.607 7.167 -2.020 1.00 92.25 95 HIS A CA 1
ATOM 669 C C . HIS A 1 95 ? 6.765 5.830 -2.743 1.00 92.25 95 HIS A C 1
ATOM 671 O O . HIS A 1 95 ? 7.339 4.872 -2.222 1.00 92.25 95 HIS A O 1
ATOM 677 N N . CYS A 1 96 ? 6.232 5.756 -3.963 1.00 92.44 96 CYS A N 1
ATOM 678 C CA . CYS A 1 96 ? 6.457 4.598 -4.820 1.00 92.44 96 CYS A CA 1
ATOM 679 C C . CYS A 1 96 ? 7.942 4.525 -5.215 1.00 92.44 96 CYS A C 1
ATOM 681 O O . CYS A 1 96 ? 8.504 5.554 -5.592 1.00 92.44 96 CYS A O 1
ATOM 683 N N . PRO A 1 97 ? 8.576 3.341 -5.166 1.00 95.00 97 PRO A N 1
ATOM 684 C CA . PRO A 1 97 ? 9.944 3.179 -5.634 1.00 95.00 97 PRO A CA 1
ATOM 685 C C . PRO A 1 97 ? 10.024 3.432 -7.141 1.00 95.00 97 PRO A C 1
ATOM 687 O O . PRO A 1 97 ? 9.099 3.108 -7.889 1.00 95.00 97 PRO A O 1
ATOM 690 N N . ASP A 1 98 ? 11.152 3.978 -7.585 1.00 93.38 98 ASP A N 1
ATOM 691 C CA . ASP A 1 98 ? 11.487 4.061 -9.003 1.00 93.38 98 ASP A CA 1
ATOM 692 C C . ASP A 1 98 ? 12.326 2.849 -9.452 1.00 93.38 98 ASP A C 1
ATOM 694 O O . ASP A 1 98 ? 12.696 1.982 -8.656 1.00 93.38 98 ASP A O 1
ATOM 698 N N . ALA A 1 99 ? 12.648 2.789 -10.746 1.00 93.75 99 ALA A N 1
ATOM 699 C CA . ALA A 1 99 ? 13.422 1.695 -11.330 1.00 93.75 99 ALA A CA 1
ATOM 700 C C . ALA A 1 99 ? 14.836 1.531 -10.730 1.00 93.75 99 ALA A C 1
ATOM 702 O O . ALA A 1 99 ? 15.445 0.482 -10.899 1.00 93.75 99 ALA A O 1
ATOM 703 N N . SER A 1 100 ? 15.377 2.524 -10.014 1.00 95.69 100 SER A N 1
ATOM 704 C CA . SER A 1 100 ? 16.673 2.407 -9.325 1.00 95.69 100 SER A CA 1
ATOM 705 C C . SER A 1 100 ? 16.610 1.568 -8.039 1.00 95.69 100 SER A C 1
ATOM 707 O O . SER A 1 100 ? 17.651 1.249 -7.438 1.00 95.69 100 SER A O 1
ATOM 709 N N . ALA A 1 101 ? 15.401 1.215 -7.593 1.00 97.00 101 ALA A N 1
ATOM 710 C CA . ALA A 1 101 ? 15.196 0.285 -6.493 1.00 97.00 101 ALA A CA 1
ATOM 711 C C . ALA A 1 101 ? 15.578 -1.154 -6.871 1.00 97.00 101 ALA A C 1
ATOM 713 O O . ALA A 1 101 ? 15.990 -1.883 -5.976 1.00 97.00 101 ALA A O 1
ATOM 714 N N . ASP A 1 102 ? 15.529 -1.521 -8.157 1.00 97.12 102 ASP A N 1
ATOM 715 C CA . ASP A 1 102 ? 15.987 -2.816 -8.674 1.00 97.12 102 ASP A CA 1
ATOM 716 C C . ASP A 1 102 ? 17.502 -2.972 -8.427 1.00 97.12 102 ASP A C 1
ATOM 718 O O . ASP A 1 102 ? 18.345 -2.357 -9.092 1.00 97.12 102 ASP A O 1
ATOM 722 N N . LYS A 1 103 ? 17.859 -3.737 -7.389 1.00 96.81 103 LYS A N 1
ATOM 723 C CA . LYS A 1 103 ? 19.249 -3.912 -6.944 1.00 96.81 103 LYS A CA 1
ATOM 724 C C . LYS A 1 103 ? 19.922 -5.079 -7.633 1.00 96.81 103 LYS A C 1
ATOM 726 O O . LYS A 1 103 ? 21.147 -5.056 -7.769 1.00 96.81 103 LYS A O 1
ATOM 731 N N . ASN A 1 104 ? 19.158 -6.095 -8.017 1.00 96.19 104 ASN A N 1
ATOM 732 C CA . ASN A 1 104 ? 19.693 -7.274 -8.688 1.00 96.19 104 ASN A CA 1
ATOM 733 C C . ASN A 1 104 ? 19.759 -7.108 -10.223 1.00 96.19 104 ASN A C 1
ATOM 735 O O . ASN A 1 104 ? 20.411 -7.920 -10.879 1.00 96.19 104 ASN A O 1
ATOM 739 N N . GLN A 1 105 ? 19.182 -6.026 -10.755 1.00 96.25 105 GLN A N 1
ATOM 740 C CA . GLN A 1 105 ? 19.157 -5.641 -12.165 1.00 96.25 105 GLN A CA 1
ATOM 741 C C . GLN A 1 105 ? 18.439 -6.659 -13.061 1.00 96.25 105 GLN A C 1
ATOM 743 O O . GLN A 1 105 ? 18.837 -6.862 -14.213 1.00 96.25 105 GLN A O 1
ATOM 748 N N . ASP A 1 106 ? 17.401 -7.316 -12.540 1.00 96.25 106 ASP A N 1
ATOM 749 C CA . ASP A 1 106 ? 16.576 -8.257 -13.305 1.00 96.25 106 ASP A CA 1
ATOM 750 C C . ASP A 1 106 ? 15.415 -7.587 -14.065 1.00 96.25 106 ASP A C 1
ATOM 752 O O . ASP A 1 106 ? 14.723 -8.241 -14.852 1.00 96.25 106 ASP A O 1
ATOM 756 N N . GLY A 1 107 ? 15.262 -6.268 -13.908 1.00 94.81 107 GLY A N 1
ATOM 757 C CA . GLY A 1 107 ? 14.257 -5.447 -14.572 1.00 94.81 107 GLY A CA 1
ATOM 758 C C . GLY A 1 107 ? 12.941 -5.334 -13.803 1.00 94.81 107 GLY A C 1
ATOM 759 O O . GLY A 1 107 ? 11.986 -4.773 -14.347 1.00 94.81 107 GLY A O 1
ATOM 760 N N . ILE A 1 108 ? 12.857 -5.860 -12.578 1.00 94.94 108 ILE A N 1
ATOM 761 C CA . ILE A 1 108 ? 11.655 -5.838 -11.742 1.00 94.94 108 ILE A CA 1
ATOM 762 C C . ILE A 1 108 ? 12.012 -5.313 -10.352 1.00 94.94 108 ILE A C 1
ATOM 764 O O . ILE A 1 108 ? 12.898 -5.821 -9.682 1.00 94.94 108 ILE A O 1
ATOM 768 N N . VAL A 1 109 ? 11.241 -4.345 -9.853 1.00 96.19 109 VAL A N 1
ATOM 769 C CA . VAL A 1 109 ? 11.335 -3.944 -8.444 1.00 96.19 109 VAL A CA 1
ATOM 770 C C . VAL A 1 109 ? 10.502 -4.899 -7.597 1.00 96.19 109 VAL A C 1
ATOM 772 O O . VAL A 1 109 ? 9.267 -4.887 -7.655 1.00 96.19 109 VAL A O 1
ATOM 775 N N . THR A 1 110 ? 11.153 -5.726 -6.787 1.00 94.62 110 THR A N 1
ATOM 776 C CA . THR A 1 110 ? 10.455 -6.596 -5.836 1.00 94.62 110 THR A CA 1
ATOM 777 C C . THR A 1 110 ? 9.895 -5.810 -4.648 1.00 94.62 110 THR A C 1
ATOM 779 O O . THR A 1 110 ? 10.295 -4.681 -4.356 1.00 94.62 110 THR A O 1
ATOM 782 N N . THR A 1 111 ? 8.987 -6.430 -3.891 1.00 91.69 111 THR A N 1
ATOM 783 C C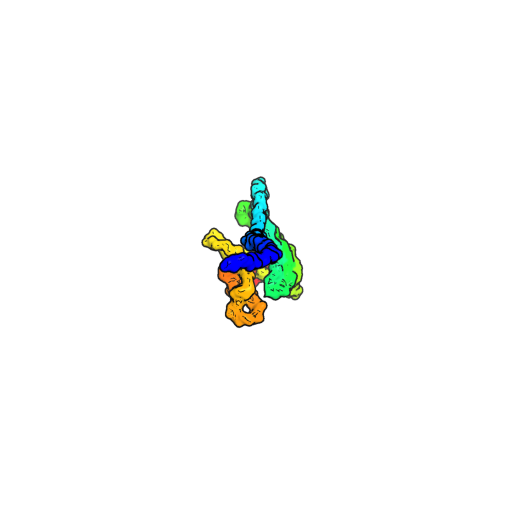A . THR A 1 111 ? 8.512 -5.851 -2.626 1.00 91.69 111 THR A CA 1
ATOM 784 C C . THR A 1 111 ? 9.674 -5.604 -1.662 1.00 91.69 111 THR A C 1
ATOM 786 O O . THR A 1 111 ? 9.797 -4.522 -1.102 1.00 91.69 111 THR A O 1
ATOM 789 N N . ALA A 1 112 ? 10.593 -6.559 -1.508 1.00 93.88 112 ALA A N 1
ATOM 790 C CA . ALA A 1 112 ? 11.746 -6.392 -0.623 1.00 93.88 112 ALA A CA 1
ATOM 791 C C . ALA A 1 112 ? 12.617 -5.178 -1.004 1.00 93.88 112 ALA A C 1
ATOM 793 O O . ALA A 1 112 ? 13.071 -4.449 -0.123 1.00 93.88 112 ALA A O 1
ATOM 794 N N . GLU A 1 113 ? 12.807 -4.933 -2.300 1.00 96.50 113 GLU A N 1
ATOM 795 C CA . GLU A 1 113 ? 13.573 -3.793 -2.815 1.00 96.50 113 GLU A CA 1
ATOM 796 C C . GLU A 1 113 ? 12.851 -2.452 -2.671 1.00 96.50 113 GLU A C 1
ATOM 798 O O . GLU A 1 113 ? 13.508 -1.425 -2.512 1.00 96.50 113 GLU A O 1
ATOM 803 N N . GLY A 1 114 ? 11.517 -2.447 -2.691 1.00 95.38 114 GLY A N 1
ATOM 804 C CA . GLY A 1 114 ? 10.713 -1.235 -2.537 1.00 95.38 114 GLY A CA 1
ATOM 805 C C . GLY A 1 114 ? 10.520 -0.765 -1.088 1.00 95.38 114 GLY A C 1
ATOM 806 O O . GLY A 1 114 ? 10.218 0.411 -0.877 1.00 95.38 114 GLY A O 1
ATOM 807 N N . ILE A 1 115 ? 10.736 -1.633 -0.086 1.00 94.44 115 ILE A N 1
ATOM 808 C CA . ILE A 1 115 ? 10.558 -1.310 1.348 1.00 94.44 115 ILE A CA 1
ATOM 809 C C . ILE A 1 115 ? 11.247 -0.001 1.774 1.00 94.44 115 ILE A C 1
ATOM 811 O O . ILE A 1 115 ? 10.619 0.765 2.505 1.00 94.44 115 ILE A O 1
ATOM 815 N N . PRO A 1 116 ? 12.490 0.314 1.356 1.00 93.62 116 PRO A N 1
ATOM 816 C CA . PRO A 1 116 ? 13.130 1.572 1.732 1.00 93.62 116 PRO A CA 1
ATOM 817 C C . PRO A 1 116 ? 12.387 2.835 1.266 1.00 93.62 116 PRO A C 1
ATOM 819 O O . PRO A 1 116 ? 12.577 3.877 1.883 1.00 93.62 116 PRO A O 1
ATOM 822 N N . ALA A 1 117 ? 11.569 2.754 0.209 1.00 94.81 117 ALA A N 1
ATOM 823 C CA . ALA A 1 117 ? 10.811 3.883 -0.338 1.00 94.81 117 ALA A CA 1
ATOM 824 C C . ALA A 1 117 ? 9.387 3.969 0.235 1.00 94.81 117 ALA A C 1
ATOM 826 O O . ALA A 1 117 ? 8.974 5.021 0.724 1.00 94.81 117 ALA A O 1
ATOM 827 N N . TYR A 1 118 ? 8.638 2.859 0.205 1.00 93.56 118 TYR A N 1
ATOM 828 C CA . TYR A 1 118 ? 7.226 2.855 0.614 1.00 93.56 118 TYR A CA 1
ATOM 829 C C . TYR A 1 118 ? 7.015 2.492 2.095 1.00 93.56 118 TYR A C 1
ATOM 831 O O . TYR A 1 118 ? 5.932 2.705 2.635 1.00 93.56 118 TYR A O 1
ATOM 839 N N . GLY A 1 119 ? 8.035 1.955 2.771 1.00 94.94 119 GLY A N 1
ATOM 840 C CA . GLY A 1 119 ? 7.997 1.576 4.182 1.00 94.94 119 GLY A CA 1
ATOM 841 C C . GLY A 1 119 ? 7.469 0.167 4.473 1.00 94.94 119 GLY A C 1
ATOM 842 O O . GLY A 1 119 ? 7.084 -0.613 3.604 1.00 94.94 119 GLY A O 1
ATOM 843 N N . ASP A 1 120 ? 7.458 -0.194 5.751 1.00 94.31 120 ASP A N 1
ATOM 844 C CA . ASP A 1 120 ? 6.932 -1.487 6.190 1.00 94.31 120 ASP A CA 1
ATOM 845 C C . ASP A 1 120 ? 5.391 -1.501 6.200 1.00 94.31 120 ASP A C 1
ATOM 847 O O . ASP A 1 120 ? 4.754 -0.462 6.025 1.00 94.31 120 ASP A O 1
ATOM 851 N N . ILE A 1 121 ? 4.773 -2.664 6.418 1.00 95.69 121 ILE A N 1
ATOM 852 C CA . ILE A 1 121 ? 3.321 -2.744 6.642 1.00 95.69 121 ILE A CA 1
ATOM 853 C C . ILE A 1 121 ? 2.988 -2.013 7.946 1.00 95.69 121 ILE A C 1
ATOM 855 O O . ILE A 1 121 ? 3.402 -2.441 9.025 1.00 95.69 121 ILE A O 1
ATOM 859 N N . ASN A 1 122 ? 2.193 -0.948 7.845 1.00 95.31 122 ASN A N 1
ATOM 860 C CA . ASN A 1 122 ? 1.698 -0.203 8.999 1.00 95.31 122 ASN A CA 1
ATOM 861 C C . ASN A 1 122 ? 0.333 -0.742 9.449 1.00 95.31 122 ASN A C 1
ATOM 863 O O . ASN A 1 122 ? 0.112 -0.992 10.632 1.00 95.31 122 ASN A O 1
ATOM 867 N N . ILE A 1 123 ? -0.576 -0.961 8.491 1.00 95.56 123 ILE A N 1
ATOM 868 C CA . ILE A 1 123 ? -1.926 -1.477 8.746 1.00 95.56 123 ILE A CA 1
ATOM 869 C C . ILE A 1 123 ? -2.262 -2.549 7.709 1.00 95.56 123 ILE A C 1
ATOM 871 O O . ILE A 1 123 ? -2.311 -2.276 6.512 1.00 95.56 123 ILE A O 1
ATOM 875 N N . SER A 1 124 ? -2.554 -3.760 8.172 1.00 97.50 124 SER A N 1
ATOM 876 C CA . SER A 1 124 ? -3.171 -4.816 7.369 1.00 97.50 124 SER A CA 1
ATOM 877 C C . SER A 1 124 ? -4.677 -4.577 7.288 1.00 97.50 124 SER A C 1
ATOM 879 O O . SER A 1 124 ? -5.335 -4.458 8.324 1.00 97.50 124 SER A O 1
ATOM 881 N N . LEU A 1 125 ? -5.250 -4.546 6.080 1.00 96.75 125 LEU A N 1
ATOM 882 C CA . LEU A 1 125 ? -6.678 -4.266 5.867 1.00 96.75 125 LEU A CA 1
ATOM 883 C C . LEU A 1 125 ? -7.571 -5.487 6.134 1.00 96.75 125 LEU A C 1
ATOM 885 O O . LEU A 1 125 ? -8.501 -5.773 5.392 1.00 96.75 125 LEU A O 1
ATOM 889 N N . THR A 1 126 ? -7.300 -6.236 7.199 1.00 96.88 126 THR A N 1
ATOM 890 C CA . THR A 1 126 ? -8.167 -7.342 7.611 1.00 96.88 126 THR A CA 1
ATOM 891 C C . THR A 1 126 ? -9.507 -6.815 8.125 1.00 96.88 126 THR A C 1
ATOM 893 O O . THR A 1 126 ? -9.549 -5.868 8.907 1.00 96.88 126 THR A O 1
ATOM 896 N N . THR A 1 127 ? -10.604 -7.480 7.777 1.00 94.56 127 THR A N 1
ATOM 897 C CA . THR A 1 127 ? -11.969 -7.109 8.196 1.00 94.56 127 THR A CA 1
ATOM 898 C C . THR A 1 127 ? -12.348 -7.634 9.585 1.00 94.56 127 THR A C 1
ATOM 900 O O . THR A 1 127 ? -13.404 -7.296 10.119 1.00 94.56 127 THR A O 1
ATOM 903 N N . LYS A 1 128 ? -11.490 -8.464 10.190 1.00 95.00 128 LYS A N 1
ATOM 904 C CA . LYS A 1 128 ? -11.650 -9.013 11.542 1.00 95.00 128 LYS A CA 1
ATOM 905 C C . LYS A 1 128 ? -10.291 -9.348 12.161 1.00 95.00 128 LYS A C 1
ATOM 907 O O . LYS A 1 128 ? -9.408 -9.869 11.478 1.00 95.00 128 LYS A O 1
ATOM 912 N N . GLY A 1 129 ? -10.174 -9.157 13.474 1.00 95.75 129 GLY A N 1
ATOM 913 C CA . GLY A 1 129 ? -8.978 -9.509 14.242 1.00 95.75 129 GLY A CA 1
ATOM 914 C C . GLY A 1 129 ? -7.868 -8.458 14.169 1.00 95.75 129 GLY A C 1
ATOM 915 O O . GLY A 1 129 ? -8.142 -7.266 14.084 1.00 95.75 129 GLY A O 1
ATOM 916 N N . ASP A 1 130 ? -6.624 -8.926 14.274 1.00 96.56 130 ASP A N 1
ATOM 917 C CA . ASP A 1 130 ? -5.414 -8.100 14.280 1.00 96.56 130 ASP A CA 1
ATOM 918 C C . ASP A 1 130 ? -5.168 -7.401 12.934 1.00 96.56 130 ASP A C 1
ATOM 920 O O . ASP A 1 130 ? -5.193 -8.050 11.891 1.00 96.56 130 ASP A O 1
ATOM 924 N N . THR A 1 131 ? -4.855 -6.104 12.980 1.00 96.19 131 THR A N 1
ATOM 925 C CA . THR A 1 131 ? -4.493 -5.276 11.818 1.00 96.19 131 THR A CA 1
ATOM 926 C C . THR A 1 131 ? -2.999 -4.943 11.772 1.00 96.19 131 THR A C 1
ATOM 928 O O . THR A 1 131 ? -2.570 -4.152 10.935 1.00 96.19 131 THR A O 1
ATOM 931 N N . SER A 1 132 ? -2.177 -5.529 12.649 1.00 96.44 132 SER A N 1
ATOM 932 C CA . SER A 1 132 ? -0.729 -5.308 12.643 1.00 96.44 132 SER A CA 1
ATOM 933 C C . SER A 1 132 ? -0.043 -5.940 11.422 1.00 96.44 132 SER A C 1
ATOM 935 O O . SER A 1 132 ? -0.636 -6.723 10.669 1.00 96.44 132 SER A O 1
ATOM 937 N N . LYS A 1 133 ? 1.257 -5.665 11.260 1.00 96.19 133 LYS A N 1
ATOM 938 C CA . LYS A 1 133 ? 2.125 -6.323 10.270 1.00 96.19 133 LYS A CA 1
ATOM 939 C C . LYS A 1 133 ? 2.090 -7.857 10.343 1.00 96.19 133 LYS A C 1
ATOM 941 O O . LYS A 1 133 ? 2.233 -8.512 9.313 1.00 96.19 133 LYS A O 1
ATOM 946 N N . ASN A 1 134 ? 1.862 -8.446 11.520 1.00 97.69 134 ASN A N 1
ATOM 947 C CA . ASN A 1 134 ? 1.804 -9.907 11.675 1.00 97.69 134 ASN A CA 1
ATOM 948 C C . ASN A 1 134 ? 0.654 -10.540 10.874 1.00 97.69 134 ASN A C 1
ATOM 950 O O . ASN A 1 134 ? 0.712 -11.720 10.532 1.00 97.69 134 ASN A O 1
ATOM 954 N N . SER A 1 135 ? -0.368 -9.750 10.535 1.00 98.12 135 SER A N 1
ATOM 955 C CA . SER A 1 135 ? -1.493 -10.159 9.696 1.00 98.12 135 SER A CA 1
ATOM 956 C C . SER A 1 135 ? -1.304 -9.832 8.209 1.00 98.12 135 SER A C 1
ATOM 958 O O . SER A 1 135 ? -2.236 -10.009 7.428 1.00 98.12 135 SER A O 1
ATOM 960 N N . GLY A 1 136 ? -0.104 -9.422 7.785 1.00 96.50 136 GLY A N 1
ATOM 961 C CA . GLY A 1 136 ? 0.175 -8.989 6.411 1.00 96.50 136 GLY A CA 1
ATOM 962 C C . GLY A 1 136 ? -0.099 -10.044 5.333 1.00 96.50 136 GLY A C 1
ATOM 963 O O . GLY A 1 136 ? -0.352 -9.694 4.189 1.00 96.50 136 GLY A O 1
ATOM 964 N N . LEU A 1 137 ? -0.115 -11.333 5.673 1.00 96.75 137 LEU A N 1
ATOM 965 C CA . LEU A 1 137 ? -0.441 -12.414 4.729 1.00 96.75 137 LEU A CA 1
ATOM 966 C C . LEU A 1 137 ? -1.726 -13.170 5.093 1.00 96.75 137 LEU A C 1
ATOM 968 O O . LEU A 1 137 ? -1.997 -14.235 4.545 1.00 96.75 137 LEU A O 1
ATOM 972 N N . ALA A 1 138 ? -2.539 -12.624 5.999 1.00 97.56 138 ALA A N 1
ATOM 973 C CA . ALA A 1 138 ? -3.830 -13.191 6.376 1.00 97.56 138 ALA A CA 1
ATOM 974 C C . ALA A 1 138 ? -4.921 -12.887 5.336 1.00 97.56 138 ALA A C 1
ATOM 976 O O . ALA A 1 138 ? -5.936 -12.255 5.637 1.00 97.56 138 ALA A O 1
ATOM 977 N N . VAL A 1 139 ? -4.682 -13.308 4.094 1.00 96.25 139 VAL A N 1
ATOM 978 C CA . VAL A 1 139 ? -5.530 -13.008 2.931 1.00 96.25 139 VAL A CA 1
ATOM 979 C C . VAL A 1 139 ? -6.961 -13.529 3.081 1.00 96.25 139 VAL A C 1
ATOM 981 O O . VAL A 1 139 ? -7.881 -12.945 2.529 1.00 96.25 139 VAL A O 1
ATOM 984 N N . ASP A 1 140 ? -7.179 -14.562 3.897 1.00 96.12 140 ASP A N 1
ATOM 985 C CA . ASP A 1 140 ? -8.502 -15.103 4.239 1.00 96.12 140 ASP A CA 1
ATOM 986 C C . ASP A 1 140 ? -9.365 -14.144 5.081 1.00 96.12 140 ASP A C 1
ATOM 988 O O . ASP A 1 140 ? -10.576 -14.338 5.222 1.00 96.12 140 ASP A O 1
ATOM 992 N N . ARG A 1 141 ? -8.743 -13.120 5.678 1.00 96.94 141 ARG A N 1
ATOM 993 C CA . ARG A 1 141 ? -9.413 -12.069 6.455 1.00 96.94 141 ARG A CA 1
ATOM 994 C C . ARG A 1 141 ? -9.437 -10.725 5.736 1.00 96.94 141 ARG A C 1
ATOM 996 O O . ARG A 1 141 ? -9.971 -9.774 6.304 1.00 96.94 141 ARG A O 1
ATOM 1003 N N . MET A 1 142 ? -8.846 -10.623 4.552 1.00 94.81 142 MET A N 1
ATOM 1004 C CA . MET A 1 142 ? -8.847 -9.400 3.751 1.00 94.81 142 MET A CA 1
ATOM 1005 C C . MET A 1 142 ? -10.093 -9.355 2.843 1.00 94.81 142 MET A C 1
ATOM 1007 O O . MET A 1 142 ? -10.732 -10.394 2.667 1.00 94.81 142 MET A O 1
ATOM 1011 N N . PRO A 1 143 ? -10.496 -8.165 2.358 1.00 86.00 143 PRO A N 1
ATOM 1012 C CA . PRO A 1 143 ? -11.641 -7.993 1.465 1.00 86.00 143 PRO A CA 1
ATOM 1013 C C . PRO A 1 143 ? -11.512 -8.759 0.148 1.00 86.00 143 PRO A C 1
ATOM 1015 O O . PRO A 1 143 ? -10.373 -8.861 -0.367 1.00 86.00 143 PRO A O 1
#